Protein AF-A0A9P7XHU8-F1 (afdb_monomer)

Foldseek 3Di:
DDDDPVQQVVQQAPLRDGDDPVQSDCVNDVRPDDPVVVVVVVCVVVDDDPPPPPPPPPDPPDDD

Nearest PDB structures (foldseek):
  7qxw-assembly1_v  TM=7.644E-01  e=1.621E-02  Homo sapiens

Organism: NCBI:txid64524

Mean predicted aligned error: 10.57 Å

Structure (mmCIF, N/CA/C/O backbone):
data_AF-A0A9P7XHU8-F1
#
_entry.id   AF-A0A9P7XHU8-F1
#
loop_
_atom_site.group_PDB
_atom_site.id
_atom_site.type_symbol
_atom_site.label_atom_id
_atom_site.label_alt_id
_atom_site.label_comp_id
_atom_site.label_asym_id
_atom_site.label_entity_id
_atom_site.label_seq_id
_atom_site.pdbx_PDB_ins_code
_atom_site.Cartn_x
_atom_site.Cartn_y
_atom_site.Cartn_z
_atom_site.occupancy
_atom_site.B_iso_or_equiv
_atom_site.auth_seq_id
_atom_site.auth_comp_id
_atom_site.auth_asym_id
_atom_site.auth_atom_id
_atom_site.pdbx_PDB_model_num
ATOM 1 N N . MET A 1 1 ? 15.140 1.764 -20.601 1.00 61.22 1 MET A N 1
ATOM 2 C CA . MET A 1 1 ? 13.684 1.538 -20.753 1.00 61.22 1 MET A CA 1
ATOM 3 C C . MET A 1 1 ? 12.973 2.826 -20.356 1.00 61.22 1 MET A C 1
ATOM 5 O O . MET A 1 1 ? 13.068 3.205 -19.199 1.00 61.22 1 MET A O 1
ATOM 9 N N . TYR A 1 2 ? 12.354 3.546 -21.295 1.00 73.50 2 TYR A N 1
ATOM 10 C CA . TY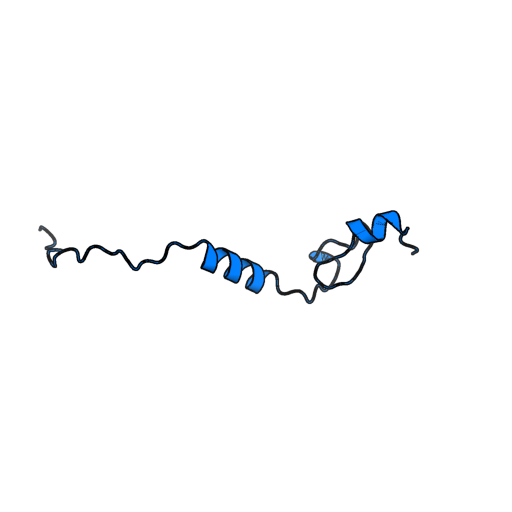R A 1 2 ? 11.610 4.779 -20.997 1.00 73.50 2 TYR A CA 1
ATOM 11 C C . TYR A 1 2 ? 10.151 4.429 -20.684 1.00 73.50 2 TYR A C 1
ATOM 13 O O . TYR A 1 2 ? 9.492 3.773 -21.490 1.00 73.50 2 TYR A O 1
ATOM 21 N N . ILE A 1 3 ? 9.655 4.837 -19.514 1.00 79.19 3 ILE A N 1
ATOM 22 C CA . ILE A 1 3 ? 8.246 4.667 -19.142 1.00 79.19 3 ILE A CA 1
ATOM 23 C C . ILE A 1 3 ? 7.516 5.955 -19.541 1.00 79.19 3 ILE A C 1
ATOM 25 O O . ILE A 1 3 ? 7.835 7.013 -18.986 1.00 79.19 3 ILE A O 1
ATOM 29 N N . PRO A 1 4 ? 6.552 5.897 -20.479 1.00 86.62 4 PRO A N 1
ATOM 30 C CA . PRO A 1 4 ? 5.835 7.086 -20.921 1.00 86.62 4 PRO A CA 1
ATOM 31 C C . PRO A 1 4 ? 5.080 7.716 -19.749 1.00 86.62 4 PRO A C 1
ATOM 33 O O . PRO A 1 4 ? 4.541 6.996 -18.908 1.00 86.62 4 PRO A O 1
ATOM 36 N N . LEU A 1 5 ? 5.007 9.051 -19.716 1.00 83.50 5 LEU A N 1
ATOM 37 C CA . LEU A 1 5 ? 4.385 9.836 -18.634 1.00 83.50 5 LEU A CA 1
ATOM 38 C C . LEU A 1 5 ? 2.986 9.323 -18.249 1.00 83.50 5 LEU A C 1
ATOM 40 O O . LEU A 1 5 ? 2.679 9.184 -17.069 1.00 83.50 5 LEU A O 1
ATOM 44 N N . ALA A 1 6 ? 2.175 8.928 -19.235 1.00 83.69 6 ALA A N 1
ATOM 45 C CA . ALA A 1 6 ? 0.849 8.351 -19.004 1.00 83.69 6 ALA A CA 1
ATOM 46 C C . ALA A 1 6 ? 0.873 7.043 -18.184 1.00 83.69 6 ALA A C 1
ATOM 48 O O . ALA A 1 6 ? -0.021 6.794 -17.378 1.00 83.69 6 ALA A O 1
ATOM 49 N N . LYS A 1 7 ? 1.906 6.206 -18.346 1.00 83.50 7 LYS A N 1
ATOM 50 C CA . LYS A 1 7 ? 2.054 4.942 -17.605 1.00 83.50 7 LYS A CA 1
ATOM 51 C C . LYS A 1 7 ? 2.662 5.129 -16.217 1.00 83.50 7 LYS A C 1
ATOM 53 O O . LYS A 1 7 ? 2.501 4.249 -15.376 1.00 83.50 7 LYS A O 1
ATOM 58 N N . GLN A 1 8 ? 3.319 6.258 -15.946 1.00 83.12 8 GLN A N 1
ATOM 59 C CA . GLN A 1 8 ? 3.945 6.508 -14.644 1.00 83.12 8 GLN A CA 1
ATOM 60 C C . GLN A 1 8 ? 2.909 6.592 -13.516 1.00 83.12 8 GLN A C 1
ATOM 62 O O . GLN A 1 8 ? 3.145 6.071 -12.431 1.00 83.12 8 GLN A O 1
ATOM 67 N N . ALA A 1 9 ? 1.733 7.168 -13.788 1.00 82.94 9 ALA A N 1
ATOM 68 C CA . ALA A 1 9 ? 0.642 7.242 -12.817 1.00 82.94 9 ALA A CA 1
ATOM 69 C C . ALA A 1 9 ? 0.049 5.859 -12.480 1.00 82.94 9 ALA A C 1
ATOM 71 O O . ALA A 1 9 ? -0.249 5.571 -11.324 1.00 82.94 9 ALA A O 1
ATOM 72 N N . ILE A 1 10 ? -0.088 4.985 -13.482 1.00 85.06 10 ILE A N 1
ATOM 73 C CA . ILE A 1 10 ? -0.713 3.655 -13.354 1.00 85.06 10 ILE A CA 1
ATOM 74 C C . ILE A 1 10 ? 0.257 2.639 -12.729 1.00 85.06 10 ILE A C 1
ATOM 76 O O . ILE A 1 10 ? -0.151 1.724 -12.001 1.00 85.06 10 ILE A O 1
ATOM 80 N N . ASN A 1 11 ? 1.553 2.809 -12.996 1.00 89.25 11 ASN A N 1
ATOM 81 C CA . ASN A 1 11 ? 2.604 1.895 -12.559 1.00 89.25 11 ASN A CA 1
ATOM 82 C C . ASN A 1 11 ? 3.421 2.395 -11.371 1.00 89.25 11 ASN A C 1
ATOM 84 O O . ASN A 1 11 ? 4.497 1.866 -11.085 1.00 89.25 11 ASN A O 1
ATOM 88 N N . LYS A 1 12 ? 2.887 3.379 -10.650 1.00 89.69 12 LYS A N 1
ATOM 89 C CA . LYS A 1 12 ? 3.414 3.769 -9.352 1.00 89.69 12 LYS A CA 1
ATOM 90 C C . LYS A 1 12 ? 3.099 2.679 -8.326 1.00 89.69 12 LYS A C 1
ATOM 92 O O . LYS A 1 12 ? 1.934 2.343 -8.099 1.00 89.69 12 LYS A O 1
ATOM 97 N N . CYS A 1 13 ? 4.137 2.110 -7.725 1.00 91.88 13 CYS A N 1
ATOM 98 C CA . 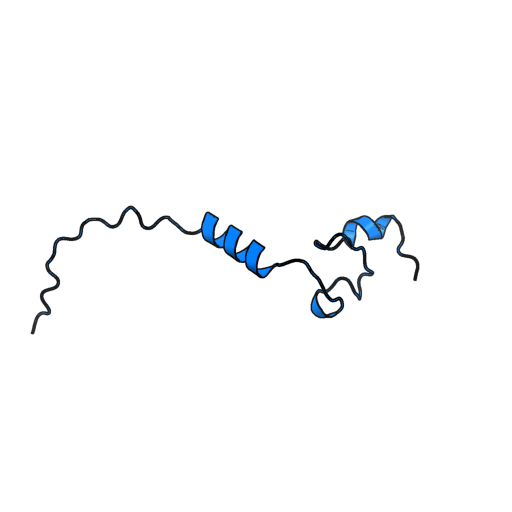CYS A 1 13 ? 4.008 1.178 -6.612 1.00 91.88 13 CYS A CA 1
ATOM 99 C C . CYS A 1 13 ? 3.815 1.941 -5.287 1.00 91.88 13 CYS A C 1
ATOM 101 O O . CYS A 1 13 ? 4.003 3.157 -5.209 1.00 91.88 13 CYS A O 1
ATOM 103 N N . ARG A 1 14 ? 3.416 1.232 -4.225 1.00 90.06 14 ARG A N 1
ATOM 104 C CA . ARG A 1 14 ? 3.275 1.801 -2.873 1.00 90.06 14 ARG A CA 1
ATOM 105 C C . ARG A 1 14 ? 4.615 2.112 -2.203 1.00 90.06 14 ARG A C 1
ATOM 107 O O . ARG A 1 14 ? 4.637 2.967 -1.333 1.00 90.06 14 ARG A O 1
ATOM 114 N N . CYS A 1 15 ? 5.709 1.509 -2.669 1.00 92.12 15 CYS A N 1
ATOM 115 C CA . CYS A 1 15 ? 7.080 1.864 -2.291 1.00 92.12 15 CYS A CA 1
ATOM 116 C C . CYS A 1 15 ? 7.613 3.130 -2.998 1.00 92.12 15 CYS A C 1
ATOM 118 O O . CYS A 1 15 ? 8.814 3.329 -3.063 1.00 92.12 15 CYS A O 1
ATOM 120 N N . GLU A 1 16 ? 6.741 3.961 -3.579 1.00 88.19 16 GLU A N 1
ATOM 121 C CA . GLU A 1 16 ? 7.065 5.230 -4.262 1.00 88.19 16 GLU A CA 1
ATOM 122 C C . GLU A 1 16 ? 7.857 5.131 -5.578 1.00 88.19 16 GLU A C 1
ATOM 124 O O . GLU A 1 16 ? 7.901 6.104 -6.334 1.00 88.19 16 GLU A O 1
ATOM 129 N N . TYR A 1 17 ? 8.363 3.950 -5.930 1.00 90.06 17 TYR A N 1
ATOM 130 C CA . TYR A 1 17 ? 8.985 3.682 -7.225 1.00 90.06 17 TYR A CA 1
ATOM 131 C C . TYR A 1 17 ? 7.962 3.465 -8.351 1.00 90.06 17 TYR A C 1
ATOM 133 O O . TYR A 1 17 ? 6.818 3.047 -8.136 1.00 90.06 17 TYR A O 1
ATOM 141 N N . VAL A 1 18 ? 8.394 3.739 -9.584 1.00 90.38 18 VAL A N 1
ATOM 142 C CA . VAL A 1 18 ? 7.600 3.563 -10.806 1.00 90.38 18 VAL A CA 1
ATOM 143 C C . VAL A 1 18 ? 8.246 2.493 -11.674 1.00 90.38 18 VAL A C 1
ATOM 145 O O . VAL A 1 18 ? 9.423 2.589 -12.018 1.00 90.38 18 VAL A O 1
ATOM 148 N N . PHE A 1 19 ? 7.455 1.496 -12.065 1.00 90.12 19 PHE A N 1
ATOM 149 C CA . PHE A 1 19 ? 7.925 0.352 -12.846 1.00 90.12 19 PHE A CA 1
ATOM 150 C C . PHE A 1 19 ? 7.204 0.250 -14.198 1.00 90.12 19 PHE A C 1
ATOM 152 O O . PHE A 1 19 ? 6.287 1.009 -14.505 1.00 90.12 19 PHE A O 1
ATOM 159 N N . CYS A 1 20 ? 7.624 -0.679 -15.052 1.00 90.38 20 CYS A N 1
ATOM 160 C CA . CYS A 1 20 ? 6.836 -1.079 -16.218 1.00 90.38 20 CYS A CA 1
ATOM 161 C C . CYS A 1 20 ? 5.795 -2.141 -15.831 1.00 90.38 20 CYS A C 1
ATOM 163 O O . CYS A 1 20 ? 5.893 -2.767 -14.774 1.00 90.38 20 CYS A O 1
ATOM 165 N N . ASP A 1 21 ? 4.832 -2.388 -16.722 1.00 87.06 21 ASP A N 1
ATOM 166 C CA . ASP A 1 21 ? 3.740 -3.356 -16.517 1.00 87.06 21 ASP A CA 1
ATOM 167 C C . ASP A 1 21 ? 4.268 -4.751 -16.128 1.00 87.06 21 ASP A C 1
ATOM 169 O O . ASP A 1 21 ? 3.661 -5.469 -15.338 1.00 87.06 21 ASP A O 1
ATOM 173 N N . THR A 1 22 ? 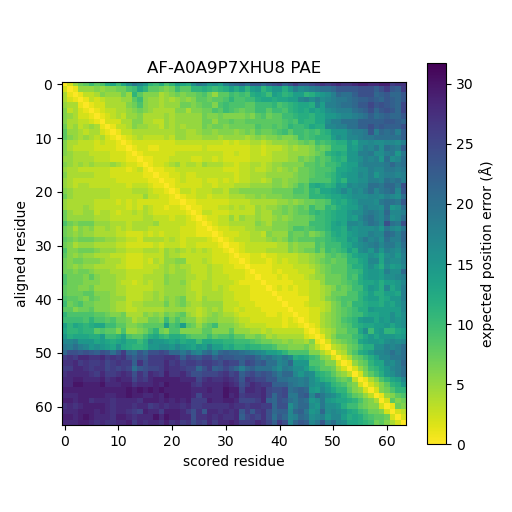5.449 -5.111 -16.637 1.00 88.44 22 THR A N 1
ATOM 174 C CA . THR A 1 22 ? 6.083 -6.400 -16.377 1.00 88.44 22 THR A CA 1
ATOM 175 C C . THR A 1 22 ? 6.838 -6.479 -15.067 1.00 88.44 22 THR A C 1
ATOM 177 O O . THR A 1 22 ? 7.065 -7.608 -14.669 1.00 88.44 22 THR A O 1
ATOM 180 N N . HIS A 1 23 ? 7.253 -5.376 -14.433 1.00 88.50 23 HIS A N 1
ATOM 181 C CA . HIS A 1 23 ? 8.067 -5.377 -13.200 1.00 88.50 23 HIS A CA 1
ATOM 182 C C . HIS A 1 23 ? 7.338 -4.786 -11.986 1.00 88.50 23 HIS A C 1
ATOM 184 O O . HIS A 1 23 ? 7.844 -4.848 -10.874 1.00 88.50 23 HIS A O 1
ATOM 190 N N . LYS A 1 24 ? 6.131 -4.244 -12.176 1.00 89.75 24 LYS A N 1
ATOM 191 C CA . LYS A 1 24 ? 5.300 -3.698 -11.094 1.00 89.75 24 LYS A CA 1
ATOM 192 C C . LYS A 1 24 ? 4.884 -4.746 -10.054 1.00 89.75 24 LYS A C 1
ATOM 194 O O . LYS A 1 24 ? 4.646 -4.394 -8.903 1.00 89.75 24 LYS A O 1
ATOM 199 N N . SER A 1 25 ? 4.732 -6.010 -10.450 1.00 87.38 25 SER A N 1
ATOM 200 C CA . SER A 1 25 ? 4.361 -7.090 -9.529 1.00 87.38 25 SER A CA 1
ATOM 201 C C . SER A 1 25 ? 5.412 -7.245 -8.429 1.00 87.38 25 SER A C 1
ATOM 203 O O . SER A 1 25 ? 6.608 -7.176 -8.709 1.00 87.38 25 SER A O 1
ATOM 205 N N . ILE A 1 26 ? 4.955 -7.458 -7.195 1.00 87.88 26 ILE A N 1
ATOM 206 C CA . ILE A 1 26 ? 5.795 -7.536 -5.988 1.00 87.88 26 ILE A CA 1
ATOM 207 C C . ILE A 1 26 ? 6.819 -8.672 -6.091 1.00 87.88 26 ILE A C 1
ATOM 209 O O . ILE A 1 26 ? 7.934 -8.521 -5.630 1.00 87.88 26 ILE A O 1
ATOM 213 N N . ASP A 1 27 ? 6.511 -9.760 -6.793 1.00 89.38 27 ASP A N 1
ATOM 214 C CA . ASP A 1 27 ? 7.460 -10.867 -6.990 1.00 89.38 27 ASP A CA 1
ATOM 215 C C . ASP A 1 27 ? 8.644 -10.512 -7.905 1.00 89.38 27 ASP A C 1
ATOM 217 O O . ASP A 1 27 ? 9.597 -11.275 -8.029 1.00 89.38 27 ASP A O 1
ATOM 221 N N . LYS A 1 28 ? 8.561 -9.382 -8.618 1.00 90.81 28 LYS A N 1
ATOM 222 C CA . LYS A 1 28 ? 9.540 -8.977 -9.637 1.00 90.81 28 LYS A CA 1
ATOM 223 C C . LYS A 1 28 ? 10.359 -7.754 -9.250 1.00 90.81 28 LYS A C 1
ATOM 225 O O . LYS A 1 28 ? 11.233 -7.357 -10.018 1.00 90.81 28 LYS A O 1
ATOM 230 N N . HIS A 1 29 ? 10.061 -7.148 -8.108 1.00 89.75 29 HIS A N 1
ATOM 231 C CA . HIS A 1 29 ? 10.872 -6.089 -7.531 1.00 89.75 29 HIS A CA 1
ATOM 232 C C . HIS A 1 29 ? 10.900 -6.261 -6.019 1.00 89.75 29 HIS A C 1
ATOM 234 O O . HIS A 1 29 ? 9.884 -6.602 -5.424 1.00 89.75 29 HIS A O 1
ATOM 240 N N . ASP A 1 30 ? 12.031 -5.970 -5.390 1.00 88.00 30 ASP A N 1
ATOM 241 C CA . ASP A 1 30 ? 12.160 -6.041 -3.936 1.00 88.00 30 ASP A CA 1
ATOM 242 C C . ASP A 1 30 ? 11.398 -4.880 -3.282 1.00 88.00 30 ASP A C 1
ATOM 244 O O . ASP A 1 30 ? 11.942 -3.820 -2.974 1.00 88.00 30 ASP A O 1
ATOM 248 N N . CYS A 1 31 ? 10.080 -5.043 -3.153 1.00 91.94 31 CYS A N 1
ATOM 249 C CA . CYS A 1 31 ? 9.210 -4.029 -2.584 1.00 91.94 31 C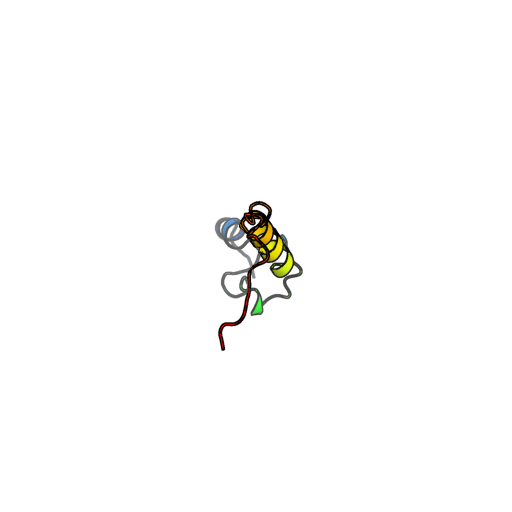YS A CA 1
ATOM 250 C C . CYS A 1 31 ? 9.478 -3.888 -1.082 1.00 91.94 31 CYS A C 1
ATOM 252 O O . CYS A 1 31 ? 9.153 -4.779 -0.305 1.00 91.94 31 CYS A O 1
ATOM 254 N N . GLU A 1 32 ? 9.998 -2.736 -0.661 1.00 90.12 32 GLU A N 1
ATOM 255 C CA . GLU A 1 32 ? 10.231 -2.425 0.759 1.00 90.12 32 GLU A CA 1
ATOM 256 C C . GLU A 1 32 ? 8.933 -2.092 1.526 1.00 90.12 32 GLU A C 1
ATOM 258 O O . GLU A 1 32 ? 8.921 -1.926 2.745 1.00 90.12 32 GLU A O 1
ATOM 263 N N . PHE A 1 33 ? 7.800 -1.984 0.830 1.00 91.94 33 PHE A N 1
ATOM 264 C CA . PHE A 1 33 ? 6.537 -1.635 1.468 1.00 91.94 33 PHE A CA 1
ATOM 265 C C . PHE A 1 33 ? 5.964 -2.817 2.269 1.00 91.94 33 PHE A C 1
ATOM 267 O O . PHE A 1 33 ? 5.664 -3.875 1.717 1.00 91.94 33 PHE A O 1
ATOM 274 N N . ASP A 1 34 ? 5.735 -2.616 3.569 1.00 91.44 34 ASP A N 1
ATOM 275 C CA . ASP A 1 34 ? 5.181 -3.640 4.461 1.00 91.44 34 ASP A CA 1
ATOM 276 C C . ASP A 1 34 ? 3.656 -3.801 4.282 1.00 91.44 34 ASP A C 1
ATOM 278 O O . ASP A 1 34 ? 2.827 -3.228 5.002 1.00 91.44 34 ASP A O 1
ATOM 282 N N . PHE A 1 35 ? 3.276 -4.630 3.306 1.00 90.31 35 PHE A N 1
ATOM 283 C CA . PHE A 1 35 ? 1.881 -5.006 3.062 1.00 90.31 35 PHE A CA 1
ATOM 284 C C . PHE A 1 35 ? 1.262 -5.789 4.225 1.00 90.31 35 PHE A C 1
ATOM 286 O O . PHE A 1 35 ? 0.049 -5.714 4.436 1.00 90.31 35 PHE A O 1
ATOM 293 N N . ALA A 1 36 ? 2.067 -6.524 4.997 1.00 91.19 36 ALA A N 1
ATOM 294 C CA . ALA A 1 36 ? 1.5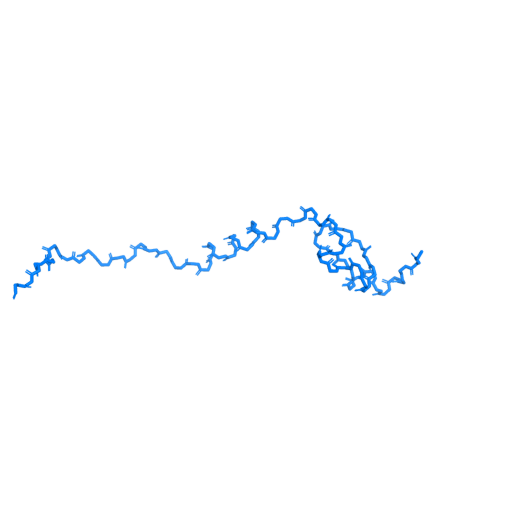70 -7.324 6.108 1.00 91.19 36 ALA A CA 1
ATOM 295 C C . ALA A 1 36 ? 1.084 -6.424 7.248 1.00 91.19 36 ALA A C 1
ATOM 297 O O . ALA A 1 36 ? -0.003 -6.644 7.787 1.00 91.19 36 ALA A O 1
ATOM 298 N N . LYS A 1 37 ? 1.843 -5.378 7.586 1.00 94.31 37 LYS A N 1
ATOM 299 C CA . LYS A 1 37 ? 1.423 -4.368 8.562 1.00 94.31 37 LYS A CA 1
ATOM 300 C C . LYS A 1 37 ? 0.180 -3.618 8.096 1.00 94.31 37 LYS A C 1
ATOM 302 O O . LYS A 1 37 ? -0.779 -3.521 8.857 1.00 94.31 37 LYS A O 1
ATOM 307 N N . MET A 1 38 ? 0.144 -3.179 6.836 1.00 93.44 38 MET A N 1
ATOM 308 C CA . MET A 1 38 ? -1.045 -2.534 6.264 1.00 93.44 38 MET A CA 1
ATOM 309 C C . MET A 1 38 ? -2.289 -3.432 6.376 1.00 93.44 38 MET A C 1
ATOM 311 O O . MET A 1 38 ? -3.347 -2.970 6.806 1.00 93.44 38 MET A O 1
ATOM 315 N N . GLY A 1 39 ? -2.164 -4.720 6.043 1.00 92.81 39 GLY A N 1
ATOM 316 C CA . GLY A 1 39 ? -3.248 -5.694 6.175 1.00 92.81 39 GLY A CA 1
ATOM 317 C C . GLY A 1 39 ? -3.699 -5.884 7.626 1.00 92.81 39 GLY A C 1
ATOM 318 O O . GLY A 1 39 ? -4.898 -5.876 7.904 1.00 92.81 39 GLY A O 1
ATOM 319 N N . LYS A 1 40 ? -2.755 -5.982 8.570 1.00 93.56 40 LYS A N 1
ATOM 320 C CA . LYS A 1 40 ? -3.053 -6.077 10.010 1.00 93.56 40 LYS A CA 1
ATOM 321 C C . LYS A 1 40 ? -3.801 -4.854 10.526 1.00 93.56 40 LYS A C 1
ATOM 323 O O . LYS A 1 40 ? -4.766 -5.015 11.269 1.00 93.56 40 LYS A O 1
ATOM 328 N N . ASP A 1 41 ? -3.403 -3.654 10.123 1.00 93.19 41 ASP A N 1
ATOM 329 C CA . ASP A 1 41 ? -4.065 -2.419 10.546 1.00 93.19 41 ASP A CA 1
ATOM 330 C C . ASP A 1 41 ? -5.502 -2.345 10.011 1.00 93.19 41 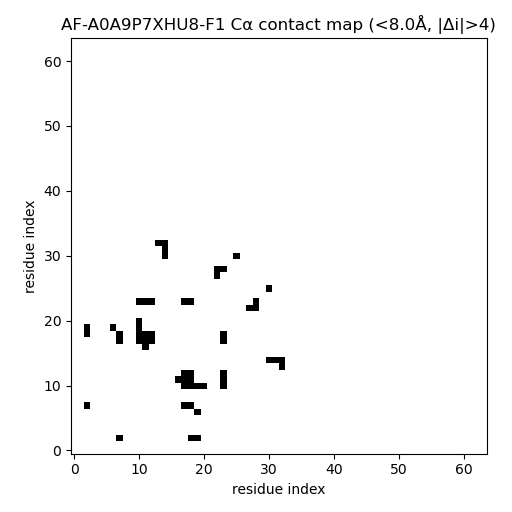ASP A C 1
ATOM 332 O O . ASP A 1 41 ? -6.419 -1.939 10.728 1.00 93.19 41 ASP A O 1
ATOM 336 N N . MET A 1 42 ? -5.726 -2.785 8.768 1.00 93.25 42 MET A N 1
ATOM 337 C CA . MET A 1 42 ? -7.066 -2.880 8.179 1.00 93.25 42 MET A CA 1
ATOM 338 C C . MET A 1 42 ? -7.940 -3.902 8.905 1.00 93.25 42 MET A C 1
ATOM 340 O O . MET A 1 42 ? -9.075 -3.591 9.264 1.00 93.25 42 MET A O 1
ATOM 344 N N . LEU A 1 43 ? -7.402 -5.092 9.178 1.00 91.44 43 LEU A N 1
ATOM 345 C CA . LEU A 1 43 ? -8.101 -6.138 9.925 1.00 91.44 43 LEU A CA 1
ATOM 346 C C . LEU A 1 43 ? -8.418 -5.692 11.351 1.00 91.44 43 LEU A C 1
ATOM 348 O O . LEU A 1 43 ? -9.526 -5.894 11.827 1.00 91.44 43 LEU A O 1
ATOM 352 N N . THR A 1 44 ? -7.481 -5.026 12.022 1.00 90.44 44 THR A N 1
ATOM 353 C CA . THR A 1 44 ? -7.678 -4.522 13.388 1.00 90.44 44 THR A CA 1
ATOM 354 C C . THR A 1 44 ? -8.807 -3.496 13.446 1.00 90.44 44 THR A C 1
ATOM 356 O O . THR A 1 44 ? -9.592 -3.502 14.390 1.00 90.44 44 THR A O 1
ATOM 359 N N . LYS A 1 45 ? -8.926 -2.635 12.427 1.00 88.62 45 LYS A N 1
ATOM 360 C CA . LYS A 1 45 ? -10.032 -1.673 12.309 1.00 88.62 45 LYS A CA 1
ATOM 361 C C . LYS A 1 45 ? -11.369 -2.341 11.982 1.00 88.62 45 LYS A C 1
ATOM 363 O O . LYS A 1 45 ? -12.399 -1.856 12.437 1.00 88.62 45 LYS A O 1
ATOM 368 N N . ALA A 1 46 ? -11.352 -3.411 11.190 1.00 90.62 46 ALA A N 1
ATOM 369 C CA . ALA A 1 46 ? -12.551 -4.144 10.791 1.00 90.62 46 ALA A CA 1
ATOM 370 C C . ALA A 1 46 ? -13.045 -5.131 11.863 1.00 90.62 46 ALA A C 1
ATOM 372 O O . ALA A 1 46 ? -14.232 -5.452 11.900 1.00 90.62 46 ALA A O 1
ATOM 373 N N . ASN A 1 47 ? -12.154 -5.618 12.729 1.00 88.75 47 ASN A N 1
ATOM 374 C CA . ASN A 1 47 ? -12.499 -6.594 13.750 1.00 88.75 47 ASN A CA 1
ATOM 375 C C . ASN A 1 47 ? -13.472 -5.987 14.775 1.00 88.75 47 ASN A C 1
ATOM 377 O O . ASN A 1 47 ? -13.166 -4.953 15.381 1.00 88.75 47 ASN A O 1
ATOM 381 N N . PRO A 1 48 ? -14.623 -6.636 15.029 1.00 83.88 48 PRO A N 1
ATOM 382 C CA . PRO A 1 48 ? -15.540 -6.193 16.066 1.00 83.88 48 PRO A CA 1
ATOM 383 C C . PRO A 1 48 ? -14.850 -6.291 17.428 1.00 83.88 48 PRO A C 1
ATOM 385 O O . PRO A 1 48 ? -14.228 -7.302 17.768 1.00 83.88 48 PRO A O 1
ATOM 388 N N . LYS A 1 49 ? -14.948 -5.228 18.229 1.00 76.62 49 LYS A N 1
ATOM 389 C CA . LYS A 1 49 ? -14.394 -5.231 19.584 1.00 76.62 49 LYS A CA 1
ATOM 390 C C . LYS A 1 49 ? -15.215 -6.198 20.432 1.00 76.62 49 LYS A C 1
ATOM 392 O O . LYS A 1 49 ? -16.414 -6.011 20.596 1.00 76.62 49 LYS A O 1
ATOM 397 N N . LEU A 1 50 ? -14.555 -7.198 21.011 1.00 69.81 50 LEU A N 1
ATOM 398 C CA . LEU A 1 50 ? -15.146 -8.251 21.854 1.00 69.81 50 LEU A CA 1
ATOM 399 C C . LEU A 1 50 ? -15.749 -7.750 23.187 1.00 69.81 50 LEU A C 1
ATOM 401 O O . LEU A 1 50 ? -15.991 -8.553 24.086 1.00 69.81 50 LEU A O 1
ATOM 405 N N . ASN A 1 51 ? -15.966 -6.442 23.354 1.00 65.75 51 ASN A N 1
ATOM 406 C CA . ASN A 1 51 ? -16.297 -5.858 24.653 1.00 65.75 51 ASN A CA 1
ATOM 407 C C . ASN A 1 51 ? -17.744 -6.105 25.103 1.00 65.75 51 ASN A C 1
ATOM 409 O O . ASN A 1 51 ? -18.056 -5.872 26.265 1.00 65.75 51 ASN A O 1
ATOM 413 N N . ASP A 1 52 ? -18.584 -6.662 24.233 1.00 61.53 52 ASP A N 1
ATOM 414 C CA . ASP A 1 52 ? -19.938 -7.085 24.580 1.00 61.53 52 ASP A CA 1
ATOM 415 C C . ASP A 1 52 ? -20.014 -8.608 24.644 1.00 61.53 52 ASP A C 1
ATOM 417 O O . ASP A 1 52 ? -20.847 -9.253 24.008 1.00 61.53 52 ASP A O 1
ATOM 421 N N . LYS A 1 53 ? -19.132 -9.227 25.435 1.00 60.59 53 LYS A N 1
ATOM 422 C CA . LYS A 1 53 ? -19.484 -10.543 25.958 1.00 60.59 53 LYS A CA 1
ATOM 423 C C . LYS A 1 53 ? -20.593 -10.288 26.982 1.00 60.59 53 LYS A C 1
ATOM 425 O O . LYS A 1 53 ? -20.305 -9.648 27.999 1.00 60.59 53 LYS A O 1
ATOM 430 N N . PRO A 1 54 ? -21.839 -10.767 26.790 1.00 65.75 54 PRO A N 1
ATOM 431 C CA . PRO A 1 54 ? -22.746 -10.835 27.923 1.00 65.75 54 PRO A CA 1
ATOM 432 C C . PRO A 1 54 ? -22.001 -11.607 29.011 1.00 65.75 54 PRO A C 1
ATOM 434 O O . PRO A 1 54 ? -21.345 -12.612 28.714 1.00 65.75 54 PRO A O 1
ATOM 437 N N . ARG A 1 55 ? -22.031 -11.118 30.255 1.00 62.50 55 ARG A N 1
ATOM 438 C CA . ARG A 1 55 ? -21.527 -11.857 31.419 1.00 62.50 55 ARG A CA 1
ATOM 439 C C . ARG A 1 55 ? -22.397 -13.105 31.582 1.00 62.50 55 ARG A C 1
ATOM 441 O O . ARG A 1 55 ? -23.285 -13.140 32.423 1.00 62.50 55 ARG A O 1
ATOM 448 N N . GLY A 1 56 ? -22.194 -14.092 30.711 1.00 58.31 56 GLY A N 1
ATOM 449 C CA . GLY A 1 56 ? -22.857 -15.378 30.744 1.00 58.31 56 GLY A CA 1
ATOM 450 C C . GLY A 1 56 ? -22.583 -15.972 32.110 1.00 58.31 56 GLY A C 1
ATOM 451 O O . GLY A 1 56 ? -21.421 -16.119 32.502 1.00 58.31 56 GLY A O 1
ATOM 452 N N . GLY A 1 57 ? -23.660 -16.204 32.858 1.00 62.28 57 GLY A N 1
ATOM 453 C CA . GLY A 1 57 ? -23.610 -16.786 34.187 1.00 62.28 57 GLY A CA 1
ATOM 454 C C . GLY A 1 57 ? -22.768 -18.057 34.175 1.00 62.28 57 GLY A C 1
ATOM 455 O O . GLY A 1 57 ? -22.761 -18.819 33.209 1.00 62.28 57 GLY A O 1
ATOM 456 N N . ARG A 1 58 ? -22.011 -18.253 35.251 1.00 61.38 58 ARG A N 1
ATOM 457 C CA . ARG A 1 58 ? -21.136 -19.408 35.461 1.00 61.38 58 ARG A CA 1
ATOM 458 C C . ARG A 1 58 ? -21.969 -20.683 35.640 1.00 61.38 58 ARG A C 1
ATOM 460 O O . ARG A 1 58 ? -22.123 -21.154 36.758 1.00 61.38 58 ARG A O 1
ATOM 467 N N . SER A 1 59 ? -22.509 -21.238 34.565 1.00 65.00 59 SER A N 1
ATOM 468 C CA . SER A 1 59 ? -23.144 -22.557 34.587 1.00 65.00 59 SER A CA 1
ATOM 469 C C . SER A 1 59 ? -22.825 -23.327 33.310 1.00 65.00 59 SER A C 1
ATOM 471 O O . SER A 1 59 ? -23.703 -23.702 32.542 1.00 65.00 59 SER A O 1
ATOM 473 N N . PHE A 1 60 ? -21.534 -23.564 33.082 1.00 64.88 60 PHE A N 1
ATOM 474 C CA . PHE A 1 60 ? -21.090 -24.710 32.291 1.00 64.88 60 PHE A CA 1
ATOM 475 C C . PHE A 1 60 ? -21.010 -25.906 33.245 1.00 64.88 60 PHE A C 1
ATOM 477 O O . PHE A 1 60 ? -19.933 -26.294 33.688 1.00 64.88 60 PHE A O 1
ATOM 484 N N . THR A 1 61 ? -22.153 -26.459 33.642 1.00 65.38 61 THR A N 1
ATOM 485 C CA . THR A 1 61 ? -22.153 -27.805 34.220 1.00 65.38 61 THR A CA 1
ATOM 486 C C . THR A 1 61 ? -22.194 -28.778 33.058 1.00 65.38 61 THR A C 1
ATOM 488 O O . THR A 1 61 ? -23.179 -28.829 32.323 1.00 65.38 61 THR A O 1
ATOM 491 N N . ARG A 1 62 ? -21.092 -29.507 32.863 1.00 62.81 62 ARG A N 1
ATOM 492 C CA . ARG A 1 62 ? -21.034 -30.656 31.961 1.00 62.81 62 ARG A CA 1
ATOM 493 C C . ARG A 1 62 ? -22.073 -31.660 32.467 1.00 62.81 62 ARG A C 1
ATOM 495 O O . ARG A 1 62 ? -21.919 -32.158 33.577 1.00 62.81 62 ARG A O 1
ATOM 502 N N . MET A 1 63 ? -23.149 -31.859 31.712 1.00 61.00 63 MET A N 1
ATOM 503 C CA . MET A 1 63 ? -24.103 -32.921 32.016 1.00 61.00 63 MET A CA 1
ATOM 504 C C . MET A 1 63 ? -23.448 -34.261 31.680 1.00 61.00 63 MET A C 1
ATOM 506 O O . MET A 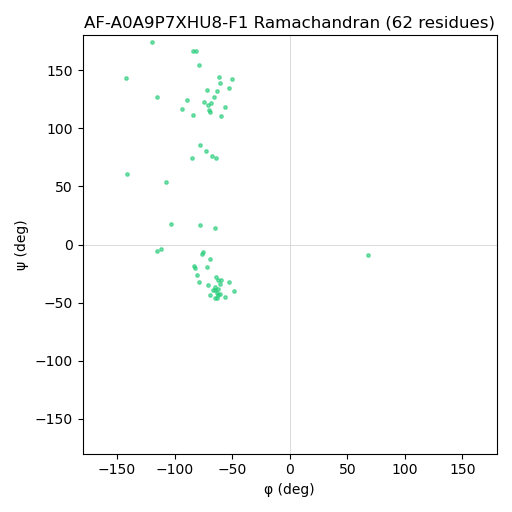1 63 ? -22.763 -34.359 30.657 1.00 61.00 63 MET A O 1
ATOM 510 N N . ASP A 1 64 ? -23.573 -35.190 32.625 1.00 59.97 64 ASP A N 1
ATOM 511 C CA . ASP A 1 64 ? -23.081 -36.569 32.563 1.00 59.97 64 ASP A CA 1
ATOM 512 C C . ASP A 1 64 ? -23.815 -37.363 31.475 1.00 59.97 64 ASP A C 1
ATOM 514 O O . ASP A 1 64 ? -25.055 -37.189 31.368 1.00 59.97 64 ASP A O 1
#

Solvent-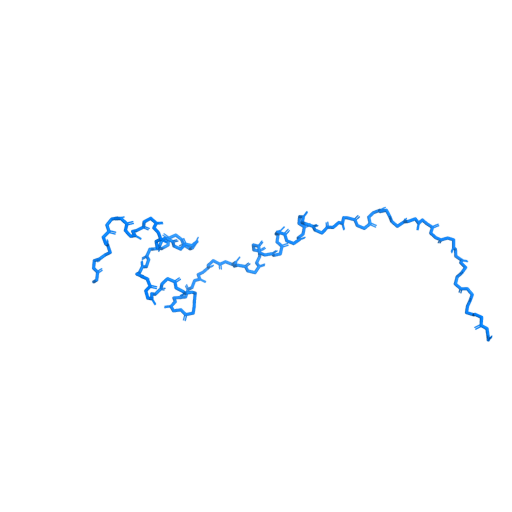accessible surface area (backbone atoms only — not comparable to full-atom values): 4376 Å² total; per-residue (Å²): 136,87,78,56,74,83,49,44,74,76,27,48,46,92,64,76,48,67,42,52,92,86,39,56,49,64,93,64,38,92,64,82,54,64,60,66,59,54,49,49,55,52,48,60,72,69,49,78,76,78,82,78,63,74,87,71,73,97,70,87,69,82,79,131

Secondary structure (DSSP, 8-state):
-PPPHHHHHHTB-TTS-B--TTT-SGGGS---S-HHHHHHHHHHHHSPPTT------S------

Sequence (64 aa):
MYIPLAKQAINKCRCEYVFCDTHKSIDKHDCEFDFAKMGKDMLTKANPKLNDKPRGGRSFTRMD

InterPro domains:
  IPR035896 AN1-like Zinc finger [G3DSA:4.10.1110.10] (3-53)
  IPR035896 AN1-like Zinc finger [SSF118310] (11-50)
  IPR050652 AN1/A20 Zinc Finger [PTHR10634] (12-50)

pLDDT: mean 82.13, std 11.73, range [58.31, 94.31]

Radius of gyration: 23.52 Å; Cα contacts (8 Å, |Δi|>4): 28; chains: 1; bounding box: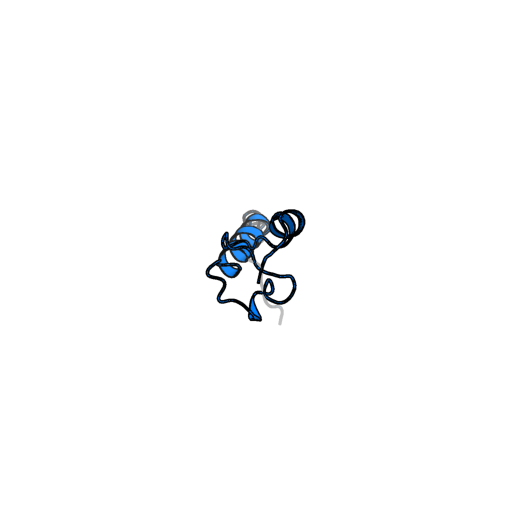 38×46×56 Å